Protein AF-A0A9P7NUA8-F1 (afdb_monomer_lite)

pLDDT: mean 94.58, std 5.74, range [55.16, 98.44]

Foldseek 3Di:
DEPDPVCPDPVNVVVCVVVVHDDDYADPPCCCPPPCCNPVPVVVVVVVVVVVVVVVVVD

Secondary structure (DSSP, 8-state):
-B--GGGG-HHHHHHHHHTTPPP-PBPTT-HHHH-HIIIIIIHHHHHHHHHHHHHHHH-

Sequence (59 aa):
MDVVAFHKTPAIKAKLRELGVITAMIPPGCTSLSQPLDTAINKPAKGMRSEATEEYVAD

Structure (mmCIF, N/CA/C/O backbone):
data_AF-A0A9P7NUA8-F1
#
_entry.id   AF-A0A9P7NUA8-F1
#
loop_
_atom_site.group_PDB
_atom_site.id
_atom_site.type_symbol
_atom_site.label_atom_id
_atom_site.label_alt_id
_atom_site.label_comp_id
_atom_site.label_asym_id
_atom_site.label_entity_id
_atom_site.label_seq_id
_atom_site.pdbx_PDB_ins_code
_atom_site.Cartn_x
_atom_site.Cartn_y
_atom_site.Cartn_z
_atom_site.occupancy
_atom_site.B_iso_or_equiv
_atom_site.auth_seq_id
_atom_site.auth_comp_id
_atom_site.auth_asym_id
_atom_site.auth_atom_id
_atom_site.pdbx_PDB_model_num
ATOM 1 N N . MET A 1 1 ? -2.455 -2.797 4.210 1.00 91.06 1 MET A N 1
ATOM 2 C CA . MET A 1 1 ? -2.866 -1.4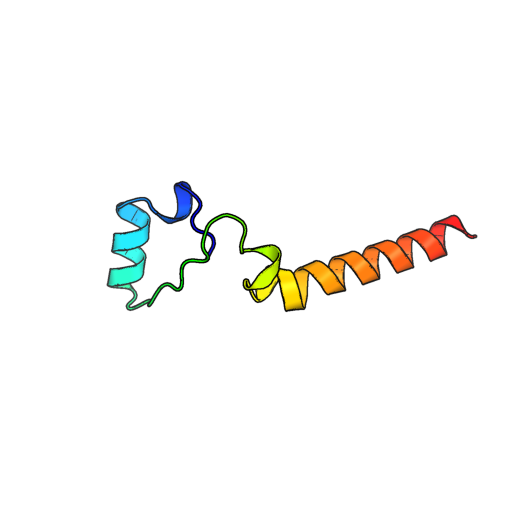38 3.801 1.00 91.06 1 MET A CA 1
ATOM 3 C C . MET A 1 1 ? -1.874 -0.447 4.378 1.00 91.06 1 MET A C 1
ATOM 5 O O . MET A 1 1 ? -1.454 -0.627 5.517 1.00 91.06 1 MET A O 1
ATOM 9 N N . ASP A 1 2 ? -1.498 0.578 3.621 1.00 91.75 2 ASP A N 1
ATOM 10 C CA . ASP A 1 2 ? -0.586 1.608 4.118 1.00 91.75 2 ASP A CA 1
ATOM 11 C C . ASP A 1 2 ? -1.203 2.421 5.259 1.00 91.75 2 ASP A C 1
ATOM 13 O O . ASP A 1 2 ? -2.395 2.740 5.245 1.00 91.75 2 ASP A O 1
ATOM 17 N N . VAL A 1 3 ? -0.376 2.829 6.222 1.00 91.81 3 VAL A N 1
ATOM 18 C CA . VAL A 1 3 ? -0.760 3.656 7.384 1.00 91.81 3 VAL A CA 1
ATOM 19 C C . VAL A 1 3 ? -0.910 5.151 7.061 1.00 91.81 3 VAL A C 1
ATOM 21 O O . VAL A 1 3 ? -0.739 6.023 7.920 1.00 91.81 3 VAL A O 1
ATOM 24 N N . VAL A 1 4 ? -1.286 5.462 5.825 1.00 92.38 4 VAL A N 1
ATOM 25 C CA . VAL A 1 4 ? -1.591 6.818 5.350 1.00 92.38 4 VAL A CA 1
ATOM 26 C C . VAL A 1 4 ? -2.873 7.359 5.989 1.00 92.38 4 VAL A C 1
ATOM 28 O O . VAL A 1 4 ? -3.738 6.607 6.442 1.00 92.38 4 VAL A O 1
ATOM 31 N N . ALA A 1 5 ? -2.989 8.686 6.078 1.00 93.25 5 ALA A N 1
ATOM 32 C CA . ALA A 1 5 ? -4.042 9.347 6.854 1.00 93.25 5 ALA A CA 1
ATOM 33 C C . ALA A 1 5 ? -5.465 8.964 6.403 1.00 93.25 5 ALA A C 1
ATOM 35 O O . ALA A 1 5 ? -6.310 8.646 7.240 1.00 93.25 5 ALA A O 1
ATOM 36 N N . PHE A 1 6 ? -5.712 8.914 5.092 1.00 93.12 6 PHE A N 1
ATOM 37 C CA . PHE A 1 6 ? -7.039 8.644 4.530 1.00 93.12 6 PHE A CA 1
ATOM 38 C C . PHE A 1 6 ? -7.529 7.203 4.752 1.00 93.12 6 PHE A C 1
ATOM 40 O O . PHE A 1 6 ? -8.728 6.976 4.880 1.00 93.12 6 PHE A O 1
ATOM 47 N N . HIS A 1 7 ? -6.624 6.236 4.915 1.00 93.81 7 HIS A N 1
ATOM 48 C CA . HIS A 1 7 ? -6.967 4.854 5.273 1.00 93.81 7 HIS A CA 1
ATOM 49 C C . HIS A 1 7 ? -7.368 4.674 6.745 1.00 93.81 7 HIS A C 1
ATOM 51 O O . HIS A 1 7 ? -7.832 3.607 7.144 1.00 93.81 7 HIS A O 1
ATOM 57 N N . LYS A 1 8 ? -7.159 5.694 7.585 1.00 92.69 8 LYS A N 1
ATOM 58 C CA . LYS A 1 8 ? -7.332 5.606 9.043 1.00 92.69 8 LYS A CA 1
ATOM 59 C C . LYS A 1 8 ? -8.475 6.459 9.570 1.00 92.69 8 LYS A C 1
ATOM 61 O O . LYS A 1 8 ? -8.604 6.569 10.793 1.00 92.69 8 LYS A O 1
ATOM 66 N N . THR A 1 9 ? -9.276 7.061 8.692 1.00 96.25 9 THR A N 1
ATOM 67 C CA . THR A 1 9 ? -10.416 7.871 9.125 1.00 96.25 9 THR A CA 1
ATOM 68 C C . THR A 1 9 ? -11.388 7.016 9.948 1.00 96.25 9 THR A C 1
ATOM 70 O O . THR A 1 9 ? -11.499 5.804 9.716 1.00 96.25 9 THR A O 1
ATOM 73 N N . PRO A 1 10 ? -12.105 7.611 10.919 1.00 96.56 10 PRO A N 1
ATOM 74 C CA . PRO A 1 10 ? -13.084 6.876 11.715 1.00 96.56 10 PRO A CA 1
ATOM 75 C C . PRO A 1 10 ? -14.129 6.157 10.853 1.00 96.56 10 PRO A C 1
ATOM 77 O O . PRO A 1 10 ? -14.435 4.999 11.120 1.00 96.56 10 PRO A O 1
ATOM 80 N N . ALA A 1 11 ? -14.599 6.803 9.779 1.00 97.69 11 ALA A N 1
ATOM 81 C CA . ALA A 1 11 ? -15.573 6.233 8.850 1.00 97.69 11 ALA A CA 1
ATOM 82 C C . ALA A 1 11 ? -15.055 4.962 8.154 1.00 97.69 11 ALA A C 1
ATOM 84 O O . ALA A 1 11 ? -15.748 3.947 8.126 1.00 97.69 11 ALA A O 1
ATOM 85 N N . ILE A 1 12 ? -13.811 4.980 7.660 1.00 96.31 12 ILE A N 1
ATOM 86 C CA . ILE A 1 12 ? -13.200 3.812 7.012 1.00 96.31 12 ILE A CA 1
ATOM 87 C C . ILE A 1 12 ? -13.015 2.668 8.015 1.00 96.31 12 ILE A C 1
ATOM 89 O O . ILE A 1 12 ? -13.391 1.533 7.731 1.00 96.31 12 ILE A O 1
ATOM 93 N N . LYS A 1 13 ? -12.507 2.953 9.220 1.00 95.06 13 LYS A N 1
ATOM 94 C CA . LYS A 1 13 ? -12.340 1.931 10.269 1.00 95.06 13 LYS A CA 1
ATOM 95 C C . LYS A 1 13 ? -13.671 1.327 10.717 1.00 95.06 13 LYS A C 1
ATOM 97 O O . LYS A 1 13 ? -13.733 0.122 10.955 1.00 95.06 13 LYS A O 1
ATOM 102 N N . ALA A 1 14 ? -14.715 2.146 10.833 1.00 96.94 14 ALA A N 1
ATOM 103 C CA . ALA A 1 14 ? -16.057 1.685 11.167 1.00 96.94 14 ALA A CA 1
ATOM 104 C C . ALA A 1 14 ? -16.595 0.746 10.084 1.00 96.94 14 ALA A C 1
ATOM 106 O O . ALA A 1 14 ? -17.047 -0.350 10.409 1.00 96.94 14 ALA A O 1
ATOM 107 N N . LYS A 1 15 ? -16.451 1.116 8.804 1.00 98.00 15 LYS A N 1
ATOM 108 C CA . LYS A 1 15 ? -16.909 0.274 7.696 1.00 98.00 15 LYS A CA 1
ATOM 109 C C . LYS A 1 15 ? -16.149 -1.048 7.608 1.00 98.00 15 LYS A C 1
ATOM 111 O O . LYS A 1 15 ? -16.757 -2.093 7.422 1.00 98.00 15 LYS A O 1
ATOM 116 N N . LEU A 1 16 ? -14.829 -1.030 7.788 1.00 97.12 16 LEU A N 1
ATOM 117 C CA . LEU A 1 16 ? -14.020 -2.254 7.785 1.00 97.12 16 LEU A CA 1
ATOM 118 C C . LEU A 1 16 ? -14.414 -3.195 8.930 1.00 97.12 16 LEU A C 1
ATOM 120 O O . LEU A 1 16 ? -14.493 -4.403 8.727 1.00 97.12 16 LEU A O 1
ATOM 124 N N . ARG A 1 17 ? -14.738 -2.643 10.106 1.00 96.75 17 ARG A N 1
ATOM 125 C CA . ARG A 1 17 ? -15.259 -3.419 11.238 1.00 96.75 17 ARG A CA 1
ATOM 126 C C . ARG A 1 17 ? -16.637 -4.015 10.951 1.00 96.75 17 ARG A C 1
ATOM 128 O O . ARG A 1 17 ? -16.840 -5.185 11.248 1.00 96.75 17 ARG A O 1
ATOM 135 N N . GLU A 1 18 ? -17.557 -3.235 10.383 1.00 98.44 18 GLU A N 1
ATOM 136 C CA . GLU A 1 18 ? -18.892 -3.702 9.965 1.00 98.44 18 GLU A CA 1
ATOM 137 C C . GLU A 1 18 ? -18.790 -4.883 8.989 1.00 98.44 18 GLU A C 1
ATOM 139 O O . GLU A 1 18 ? -19.535 -5.849 9.098 1.00 98.44 18 GLU A O 1
ATOM 144 N N . LEU A 1 19 ? -17.815 -4.831 8.079 1.00 98.19 19 LEU A N 1
ATOM 145 C CA . LEU A 1 19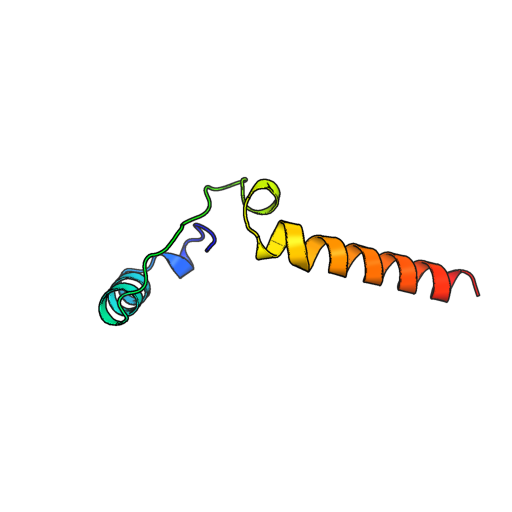 ? -17.549 -5.880 7.097 1.00 98.19 19 LEU A CA 1
ATOM 146 C C . LEU A 1 19 ? -16.743 -7.069 7.654 1.00 98.19 19 LEU A C 1
ATOM 148 O O . LEU A 1 19 ? -16.407 -7.975 6.895 1.00 98.19 19 LEU A O 1
ATOM 152 N N . GLY A 1 20 ? -16.387 -7.077 8.943 1.00 97.88 20 GLY A N 1
ATOM 153 C CA . GLY A 1 20 ? -15.589 -8.151 9.547 1.00 97.88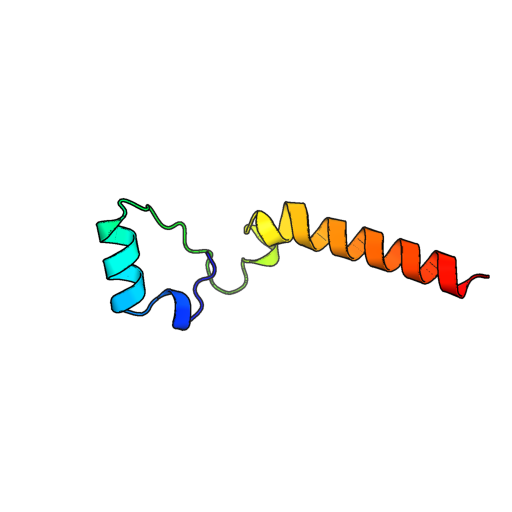 20 GLY A CA 1
ATOM 154 C C . GLY A 1 20 ? -14.149 -8.235 9.023 1.00 97.88 20 GLY A C 1
ATOM 155 O O . GLY A 1 20 ? -13.518 -9.286 9.104 1.00 97.88 20 GLY A O 1
ATOM 156 N N . VAL A 1 21 ? -13.610 -7.143 8.475 1.00 97.44 21 VAL A N 1
ATOM 157 C CA . VAL A 1 21 ? -12.270 -7.111 7.879 1.00 97.44 21 VAL A CA 1
ATOM 158 C C . VAL A 1 21 ? -11.215 -6.826 8.946 1.00 97.44 21 VAL A C 1
ATOM 160 O O . VAL A 1 21 ? -11.211 -5.768 9.579 1.00 97.44 21 VAL A O 1
ATOM 163 N N . ILE A 1 22 ? -10.255 -7.742 9.092 1.00 95.06 22 ILE A N 1
ATOM 164 C CA . ILE A 1 22 ? -9.052 -7.524 9.903 1.00 95.06 22 ILE A CA 1
ATOM 165 C C . ILE A 1 22 ? -8.011 -6.795 9.053 1.00 95.06 22 ILE A C 1
ATOM 167 O O . ILE A 1 22 ? -7.533 -7.303 8.041 1.00 95.06 22 ILE A O 1
ATOM 171 N N . THR A 1 23 ? -7.637 -5.590 9.472 1.00 92.38 23 THR A N 1
ATOM 172 C CA . THR A 1 23 ? -6.672 -4.764 8.741 1.00 92.38 23 THR A CA 1
ATOM 173 C C . THR A 1 23 ? -5.249 -4.978 9.242 1.00 92.38 23 THR A C 1
ATOM 175 O O . THR A 1 23 ? -4.939 -4.629 10.381 1.00 92.38 23 THR A O 1
ATOM 178 N N . ALA A 1 24 ? -4.354 -5.435 8.366 1.00 93.00 24 ALA A N 1
ATOM 179 C CA . ALA A 1 24 ? -2.911 -5.338 8.579 1.00 93.00 24 ALA A CA 1
ATOM 180 C C . ALA A 1 24 ? -2.404 -3.976 8.076 1.00 93.00 24 ALA A C 1
ATOM 182 O O . ALA A 1 24 ? -2.433 -3.694 6.870 1.00 93.00 24 ALA A O 1
ATOM 183 N N . MET A 1 25 ? -1.974 -3.117 9.002 1.00 92.75 25 MET A N 1
ATOM 184 C CA . MET A 1 25 ? -1.449 -1.786 8.690 1.00 92.75 25 MET A CA 1
ATOM 185 C C . MET A 1 25 ? 0.073 -1.841 8.574 1.00 92.75 25 MET A C 1
ATOM 187 O O . MET A 1 25 ? 0.749 -2.221 9.526 1.00 92.75 25 MET A O 1
ATOM 191 N N . ILE A 1 26 ? 0.605 -1.447 7.419 1.00 94.56 26 ILE A N 1
ATOM 192 C CA . ILE A 1 26 ? 2.051 -1.420 7.185 1.00 94.56 26 ILE A CA 1
ATOM 193 C C . ILE A 1 26 ? 2.639 -0.158 7.832 1.00 94.56 26 ILE A C 1
ATOM 195 O O . ILE A 1 26 ? 2.118 0.931 7.570 1.00 94.56 26 ILE A O 1
ATOM 199 N N . PRO A 1 27 ? 3.684 -0.267 8.678 1.00 92.81 27 PRO A N 1
ATOM 200 C CA . PRO A 1 27 ? 4.304 0.892 9.312 1.00 92.81 27 PRO A CA 1
ATOM 201 C C . PRO A 1 27 ? 4.865 1.898 8.295 1.00 92.81 27 PRO A C 1
ATOM 203 O O . PRO A 1 27 ? 5.219 1.511 7.175 1.00 92.81 27 PRO A O 1
ATOM 206 N N . PRO A 1 28 ? 4.990 3.186 8.669 1.00 92.88 28 PRO A N 1
ATOM 207 C CA . PRO A 1 28 ? 5.574 4.187 7.786 1.00 92.88 28 PRO A CA 1
ATOM 208 C C . PRO A 1 28 ? 6.998 3.784 7.386 1.00 92.88 28 PRO A C 1
ATOM 210 O O . PRO A 1 28 ? 7.776 3.350 8.230 1.00 92.88 28 PRO A O 1
ATOM 213 N N . GLY A 1 29 ? 7.335 3.920 6.103 1.00 93.44 29 GLY A N 1
ATOM 214 C CA . GLY A 1 29 ? 8.653 3.551 5.573 1.00 93.44 29 GLY A CA 1
ATOM 215 C C . GLY A 1 29 ? 8.848 2.055 5.300 1.00 93.44 29 GLY A C 1
ATOM 216 O O . GLY A 1 29 ? 9.851 1.685 4.698 1.00 93.44 29 GLY A O 1
ATOM 217 N N . CYS A 1 30 ? 7.897 1.191 5.669 1.00 95.19 30 CYS A N 1
ATOM 218 C CA . CYS A 1 30 ? 8.009 -0.253 5.449 1.00 95.19 30 CYS A CA 1
ATOM 219 C C . CYS A 1 30 ? 7.268 -0.763 4.204 1.00 95.19 30 CYS A C 1
ATOM 221 O O . CYS A 1 30 ? 7.380 -1.945 3.896 1.00 95.19 30 CYS A O 1
ATOM 223 N N . THR A 1 31 ? 6.531 0.080 3.473 1.00 95.19 31 THR A N 1
ATOM 224 C CA . THR A 1 31 ? 5.725 -0.342 2.311 1.00 95.19 31 THR A CA 1
ATOM 225 C C . THR A 1 31 ? 6.549 -1.124 1.288 1.00 95.19 31 THR A C 1
ATOM 227 O O . THR A 1 31 ? 6.200 -2.254 0.963 1.00 95.19 31 THR A O 1
ATOM 230 N N . SER A 1 32 ? 7.695 -0.595 0.863 1.00 94.44 32 SER A N 1
ATOM 231 C CA . SER A 1 32 ? 8.572 -1.258 -0.114 1.00 94.44 32 SER A CA 1
ATOM 232 C C . SER A 1 32 ? 9.310 -2.487 0.419 1.00 94.44 32 SER A C 1
ATOM 234 O O . SER A 1 32 ? 9.966 -3.187 -0.352 1.00 94.44 32 SER A O 1
ATOM 236 N N . LEU A 1 33 ? 9.224 -2.752 1.725 1.00 94.94 33 LEU A N 1
ATOM 237 C CA . LEU A 1 33 ? 9.866 -3.890 2.378 1.00 94.94 33 LEU A CA 1
ATOM 238 C C . LEU A 1 33 ? 8.881 -5.027 2.633 1.00 94.94 33 LE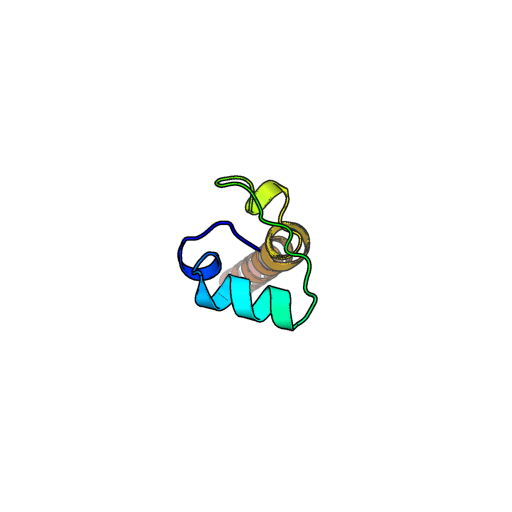U A C 1
ATOM 240 O O . LEU A 1 33 ? 9.227 -6.190 2.446 1.00 94.94 33 LEU A O 1
ATOM 244 N N . SER A 1 34 ? 7.668 -4.705 3.085 1.00 93.50 34 SER A N 1
ATOM 245 C CA . SER A 1 34 ? 6.738 -5.698 3.624 1.00 93.50 34 SER A CA 1
ATOM 246 C C . SER A 1 34 ? 5.346 -5.671 3.011 1.00 93.50 34 SER A C 1
ATOM 248 O O . SER A 1 34 ? 4.588 -6.609 3.250 1.00 93.50 34 SER A O 1
ATOM 250 N N . GLN A 1 35 ? 4.980 -4.661 2.212 1.00 95.62 35 GLN A N 1
ATOM 251 C CA . GLN A 1 35 ? 3.682 -4.661 1.540 1.00 95.62 35 GLN A CA 1
ATOM 252 C C . GLN A 1 35 ? 3.714 -5.619 0.342 1.00 95.62 35 GLN A C 1
ATOM 254 O O . GLN A 1 35 ? 4.413 -5.326 -0.629 1.00 95.62 35 GLN A O 1
ATOM 259 N N . PRO A 1 36 ? 2.900 -6.695 0.327 1.00 94.69 36 PRO A N 1
ATOM 260 C CA . PRO A 1 36 ? 2.936 -7.677 -0.760 1.00 94.69 36 PRO A CA 1
ATOM 261 C C . PRO A 1 36 ? 2.632 -7.072 -2.132 1.00 94.69 36 PRO A C 1
ATOM 263 O O . PRO A 1 36 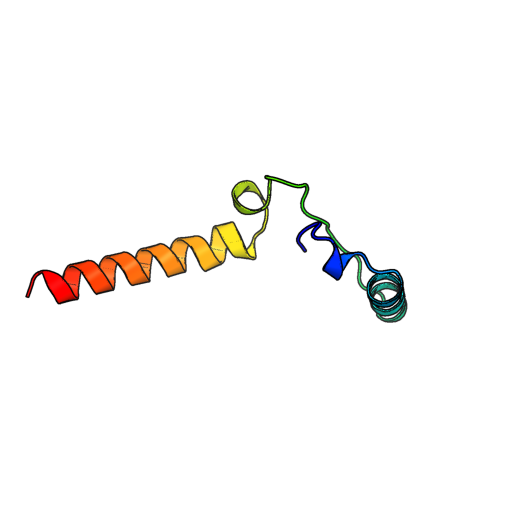? 3.259 -7.429 -3.122 1.00 94.69 36 PRO A O 1
ATOM 266 N N . LEU A 1 37 ? 1.708 -6.105 -2.192 1.00 94.81 37 LEU A N 1
ATOM 267 C CA . LEU A 1 37 ? 1.409 -5.398 -3.436 1.00 94.81 37 LEU A CA 1
ATOM 268 C C . LEU A 1 37 ? 2.637 -4.653 -3.980 1.00 94.81 37 LEU A C 1
ATOM 270 O O . LEU A 1 37 ? 2.831 -4.611 -5.190 1.00 94.81 37 LEU A O 1
ATOM 274 N N . ASP A 1 38 ? 3.476 -4.078 -3.116 1.00 95.44 38 ASP A N 1
ATOM 275 C CA . ASP A 1 38 ? 4.647 -3.348 -3.596 1.00 95.44 38 ASP A CA 1
ATOM 276 C C . ASP A 1 38 ? 5.791 -4.296 -3.971 1.00 95.44 38 ASP A C 1
ATOM 278 O O . ASP A 1 38 ? 6.363 -4.181 -5.057 1.00 95.44 38 ASP A O 1
ATOM 282 N N . THR A 1 39 ? 6.077 -5.280 -3.115 1.00 95.62 39 THR A N 1
ATOM 283 C CA . THR A 1 39 ? 7.224 -6.181 -3.281 1.00 95.62 39 THR A CA 1
ATOM 284 C C . THR A 1 39 ? 7.005 -7.261 -4.331 1.00 95.62 39 THR A C 1
ATOM 286 O O . THR A 1 39 ? 7.916 -7.526 -5.113 1.00 95.62 39 THR A O 1
ATOM 289 N N . ALA A 1 40 ? 5.820 -7.871 -4.372 1.00 96.88 40 ALA A N 1
ATOM 290 C CA . ALA A 1 40 ? 5.540 -9.012 -5.238 1.00 96.88 40 ALA A CA 1
ATOM 291 C C . ALA A 1 40 ? 4.881 -8.622 -6.567 1.00 96.88 40 ALA A C 1
ATOM 293 O O . ALA A 1 40 ? 4.972 -9.387 -7.520 1.00 96.88 40 ALA A O 1
ATOM 294 N N . ILE A 1 41 ? 4.228 -7.455 -6.651 1.00 97.31 41 ILE A N 1
ATOM 295 C CA . ILE A 1 41 ? 3.470 -7.053 -7.848 1.00 97.31 41 ILE A CA 1
ATOM 296 C C . ILE A 1 41 ? 4.059 -5.796 -8.487 1.00 97.31 41 ILE A C 1
ATOM 298 O O . ILE A 1 41 ? 4.548 -5.849 -9.616 1.00 97.31 41 ILE A O 1
ATOM 302 N N . ASN A 1 42 ? 4.058 -4.662 -7.781 1.00 96.88 42 ASN A N 1
ATOM 303 C CA . ASN A 1 42 ? 4.459 -3.387 -8.376 1.00 96.88 42 ASN A CA 1
ATOM 304 C C . ASN A 1 42 ? 5.924 -3.383 -8.797 1.00 96.88 42 ASN A C 1
ATOM 306 O O . ASN A 1 42 ? 6.243 -2.844 -9.855 1.00 96.88 42 ASN A O 1
ATOM 310 N N . LYS A 1 43 ? 6.819 -3.934 -7.972 1.00 97.19 43 LYS A N 1
ATOM 311 C CA . LYS A 1 43 ? 8.253 -3.947 -8.261 1.00 97.19 43 LYS A CA 1
ATOM 312 C C . LYS A 1 43 ? 8.580 -4.798 -9.500 1.00 97.19 43 LYS A C 1
ATOM 314 O O . LYS A 1 43 ? 9.179 -4.228 -10.411 1.00 97.19 43 LYS A O 1
ATOM 319 N N . PRO A 1 44 ? 8.132 -6.063 -9.627 1.00 97.69 44 PRO A N 1
ATOM 320 C CA . PRO A 1 44 ? 8.295 -6.815 -10.874 1.00 97.69 44 PRO A CA 1
ATOM 321 C C . PRO A 1 44 ? 7.646 -6.131 -12.081 1.00 97.69 44 PRO A C 1
ATOM 323 O O . PRO A 1 44 ? 8.269 -6.012 -13.130 1.00 97.69 44 PRO A O 1
ATOM 326 N N . ALA A 1 45 ? 6.428 -5.599 -11.927 1.00 97.75 45 ALA A N 1
ATOM 327 C CA . ALA A 1 45 ? 5.746 -4.900 -13.015 1.00 97.75 45 ALA A CA 1
ATOM 328 C C . ALA A 1 45 ? 6.487 -3.637 -13.476 1.00 97.75 45 ALA A C 1
ATOM 330 O O . ALA A 1 45 ? 6.457 -3.307 -14.658 1.00 97.75 45 ALA A O 1
ATOM 331 N N . LYS A 1 46 ? 7.136 -2.907 -12.561 1.00 97.38 46 LYS A N 1
ATOM 332 C CA . LYS A 1 46 ? 8.016 -1.779 -12.903 1.00 97.38 46 LYS A CA 1
ATOM 333 C C . LYS A 1 46 ? 9.232 -2.256 -13.697 1.00 97.38 46 LYS A C 1
ATOM 335 O O . LYS A 1 46 ? 9.535 -1.623 -14.697 1.00 97.38 46 LYS A O 1
ATOM 340 N N . GLY A 1 47 ? 9.853 -3.367 -13.292 1.00 97.56 47 GLY A N 1
ATOM 341 C CA . GLY A 1 47 ? 10.982 -3.975 -14.007 1.00 97.56 47 GLY A CA 1
ATOM 342 C C . GLY A 1 47 ? 10.635 -4.325 -15.453 1.00 97.56 47 GLY A C 1
ATOM 343 O O . GLY A 1 47 ? 11.262 -3.803 -16.363 1.00 97.56 47 GLY A O 1
ATOM 344 N N . MET A 1 48 ? 9.544 -5.068 -15.663 1.00 97.88 48 MET A N 1
ATOM 345 C CA . MET A 1 48 ? 9.080 -5.432 -17.011 1.00 97.88 48 MET A CA 1
ATOM 346 C C . MET A 1 48 ? 8.804 -4.208 -17.896 1.00 97.88 48 MET A C 1
ATOM 348 O O . MET A 1 48 ? 9.084 -4.218 -19.090 1.00 97.88 48 MET A O 1
ATOM 352 N N . ARG A 1 49 ? 8.259 -3.126 -17.322 1.00 97.38 49 ARG A N 1
ATOM 353 C CA . ARG A 1 49 ? 8.054 -1.879 -18.075 1.00 97.38 49 ARG A CA 1
ATOM 354 C C . ARG A 1 49 ? 9.366 -1.196 -18.446 1.00 97.38 49 ARG A C 1
ATOM 356 O O . ARG A 1 49 ? 9.442 -0.627 -19.529 1.00 97.38 49 ARG A O 1
ATOM 363 N N . SER A 1 50 ? 10.354 -1.209 -17.555 1.00 97.19 50 SER A N 1
ATOM 364 C CA . SER A 1 50 ? 11.683 -0.667 -17.844 1.00 97.19 50 SER A CA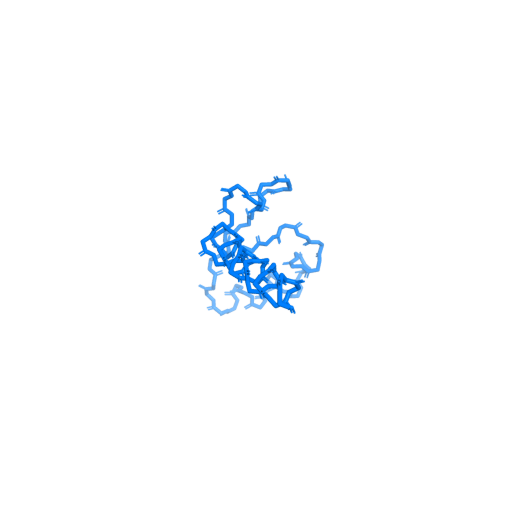 1
ATOM 365 C C . SER A 1 50 ? 12.363 -1.459 -18.957 1.00 97.19 50 SER A C 1
ATOM 367 O O . SER A 1 50 ? 12.752 -0.851 -19.944 1.00 97.19 50 SER A O 1
ATOM 369 N N . GLU A 1 51 ? 12.380 -2.790 -18.862 1.00 97.31 51 GLU A N 1
ATOM 370 C CA . GLU A 1 51 ? 12.943 -3.685 -19.886 1.00 97.31 51 GLU A CA 1
ATOM 371 C C . GLU A 1 51 ? 12.308 -3.444 -21.263 1.00 97.31 51 GLU A C 1
ATOM 373 O O . GLU A 1 51 ? 13.013 -3.204 -22.236 1.00 97.31 51 GLU A O 1
ATOM 378 N N . ALA A 1 52 ? 10.974 -3.390 -21.334 1.00 96.50 52 ALA A N 1
ATOM 379 C CA . ALA A 1 52 ? 10.268 -3.116 -22.587 1.00 96.50 52 ALA A CA 1
ATOM 380 C C . ALA A 1 52 ? 10.550 -1.710 -23.151 1.00 96.50 52 ALA A C 1
ATOM 382 O O . ALA A 1 52 ? 10.528 -1.502 -24.361 1.00 96.50 52 ALA A O 1
ATOM 383 N N . THR A 1 53 ? 10.796 -0.724 -22.282 1.00 97.00 53 THR A N 1
ATOM 384 C CA . THR A 1 53 ? 11.155 0.636 -22.717 1.00 97.00 53 THR A CA 1
ATOM 385 C C . THR A 1 53 ? 12.575 0.667 -23.274 1.00 97.00 53 THR A C 1
ATOM 387 O O . THR A 1 53 ? 12.821 1.336 -24.272 1.00 97.00 53 THR A O 1
ATOM 390 N N . GLU A 1 54 ? 13.503 -0.046 -22.639 1.00 96.12 54 GLU A N 1
ATOM 391 C CA . GLU A 1 54 ? 14.889 -0.162 -23.094 1.00 96.12 54 GLU A CA 1
ATOM 392 C C . GLU A 1 54 ? 14.973 -0.874 -24.446 1.00 96.12 54 GLU A C 1
ATOM 394 O O . GLU A 1 54 ? 15.667 -0.385 -25.333 1.00 96.12 54 GLU A O 1
ATOM 399 N N . GLU A 1 55 ? 14.210 -1.955 -24.634 1.00 95.31 55 GLU A N 1
ATOM 400 C CA . GLU A 1 55 ? 14.092 -2.658 -25.918 1.00 95.31 55 GLU A CA 1
ATOM 401 C C . GLU A 1 55 ? 13.580 -1.726 -27.026 1.00 95.31 55 GLU A C 1
ATOM 403 O O . GLU A 1 55 ? 14.196 -1.633 -28.080 1.00 95.31 55 GLU A O 1
ATOM 408 N N . TYR A 1 56 ? 12.516 -0.960 -26.765 1.00 94.75 56 TYR A N 1
ATOM 409 C CA . TYR A 1 56 ? 11.939 -0.041 -27.754 1.00 94.75 56 TYR A CA 1
ATOM 410 C C . TYR A 1 56 ? 12.871 1.111 -28.164 1.00 94.75 56 TYR A C 1
ATOM 412 O O . TYR A 1 56 ? 12.781 1.598 -29.284 1.00 94.75 56 TYR A O 1
ATOM 420 N N . VAL A 1 57 ? 13.715 1.607 -27.252 1.00 95.00 57 VAL A N 1
ATOM 421 C CA . VAL A 1 57 ? 14.620 2.747 -27.516 1.00 95.00 57 VAL A CA 1
ATOM 422 C C . VAL A 1 57 ? 15.937 2.304 -28.166 1.00 95.00 57 VAL A C 1
ATOM 424 O O . VAL A 1 57 ? 16.652 3.137 -28.721 1.00 95.00 57 VAL A O 1
ATOM 427 N N . ALA A 1 58 ? 16.288 1.022 -28.058 1.00 83.44 58 ALA A N 1
ATOM 428 C CA . ALA A 1 58 ? 17.495 0.462 -28.661 1.00 83.44 58 ALA A CA 1
ATOM 429 C C . ALA A 1 58 ? 17.355 0.167 -30.171 1.00 83.44 58 ALA A C 1
ATOM 431 O O . ALA A 1 58 ? 18.386 -0.021 -30.823 1.00 83.44 58 ALA A O 1
ATOM 432 N N . ASP A 1 59 ? 16.125 0.162 -30.697 1.00 55.16 59 ASP A N 1
ATOM 433 C CA . ASP A 1 59 ? 15.770 0.089 -32.127 1.00 55.16 59 ASP A CA 1
ATOM 434 C C . ASP A 1 59 ? 15.600 1.486 -32.767 1.00 55.16 59 ASP A C 1
ATOM 436 O O . ASP A 1 59 ? 15.882 1.617 -33.984 1.00 55.16 59 ASP A O 1
#

Radius of gyration: 16.96 Å; chains: 1; bounding box: 36×18×44 Å